Protein AF-A0A3M2FFP2-F1 (afdb_monomer_lite)

Foldseek 3Di:
DPPPCVCLLVVLLLLLVLLLQLLLLQQFPCCLVPVVSSVVSNVVSLVVSLLVVLVVVCVVVVHDSVCSSVVPDVVVSVVSSVSSVVSNCLNSVCSVVQHFLVSSLCSSLVVLCVPQQCSLVVSPPVPDSRNVSSVVSSVVSSVSNVVSSVVGHDHHDPPPPPPPPDPPPD

Sequence (170 aa):
MHIDFQYAQWGMIFAALIYVIGNATWTNHIARRHRWAGWLMWIVAAVLVLVAGAAVEARLAGGETLATLTQADGEKHWIILTLFALLSVPGAACVLFRQSVAWTRFAVSACALLLFIPLGTQINDPNDPRLSLSLGITLAVVGILWMLSMLLDSEPEHRRKTVPVEEADA

Secondary structure (DSSP, 8-state):
----GGGHHHHHHHHHHHHHHHHHHHSSHHHHH-HHHHHHHHHHHHHHHHHHHHHHHHHHHTS-HHHHHHHS-HHHHHHHHHHHHHHTHHHHHHHHTT--HHHHHHHHHHHHHHHHHHHHHHT--SS---HHHHHHHHHHHHHHHHHHHHHH--------------SS--

pLDDT: mean 85.97, std 12.58, range [43.41, 97.38]

Structure (mmCIF, N/CA/C/O backbone):
data_AF-A0A3M2FFP2-F1
#
_entry.id   AF-A0A3M2FFP2-F1
#
loop_
_atom_site.group_PDB
_atom_site.id
_atom_site.type_symbol
_atom_site.label_atom_id
_atom_site.label_alt_id
_atom_site.label_comp_id
_atom_site.label_asym_id
_atom_site.label_entity_id
_atom_site.label_seq_id
_atom_site.pdbx_PDB_ins_code
_atom_site.Cartn_x
_atom_site.Cartn_y
_atom_site.Cartn_z
_atom_site.occupancy
_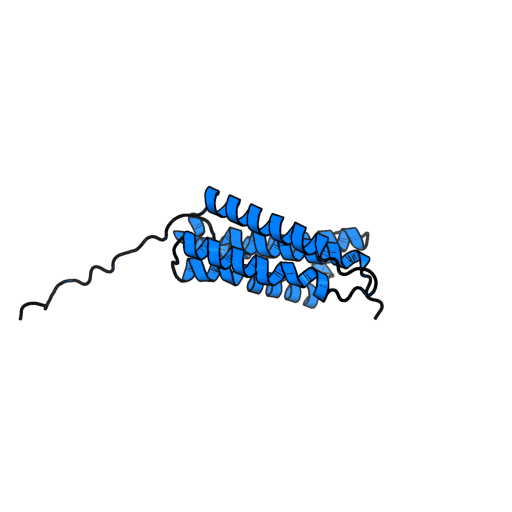atom_site.B_iso_or_equiv
_atom_site.auth_seq_id
_atom_site.auth_comp_id
_atom_site.auth_asym_id
_atom_site.auth_atom_id
_atom_site.pdbx_PDB_model_num
ATOM 1 N N . MET A 1 1 ? 27.169 0.489 -14.014 1.00 43.41 1 MET A N 1
ATOM 2 C CA . MET A 1 1 ? 25.787 -0.023 -13.940 1.00 43.41 1 MET A CA 1
ATOM 3 C C . MET A 1 1 ? 24.936 0.896 -14.802 1.00 43.41 1 MET A C 1
ATOM 5 O O . MET A 1 1 ? 24.809 2.061 -14.451 1.00 43.41 1 MET A O 1
ATOM 9 N N . HIS A 1 2 ? 24.482 0.446 -15.974 1.00 52.72 2 HIS A N 1
ATOM 10 C CA . HIS A 1 2 ? 23.549 1.232 -16.787 1.00 52.72 2 HIS A CA 1
ATOM 11 C C . HIS A 1 2 ? 22.174 1.089 -16.132 1.00 52.72 2 HIS A C 1
ATOM 13 O O . HIS A 1 2 ? 21.594 0.007 -16.164 1.00 52.72 2 HIS A O 1
ATOM 19 N N . ILE A 1 3 ? 21.710 2.133 -15.447 1.00 62.03 3 ILE A N 1
ATOM 20 C CA . ILE A 1 3 ? 20.350 2.159 -14.910 1.00 62.03 3 ILE A CA 1
ATOM 21 C C . ILE A 1 3 ? 19.436 2.448 -16.091 1.00 62.03 3 ILE A C 1
ATOM 23 O O . ILE A 1 3 ? 19.508 3.521 -16.690 1.00 62.03 3 ILE A O 1
ATOM 27 N N . ASP A 1 4 ? 18.615 1.469 -16.448 1.00 69.12 4 ASP A N 1
ATOM 28 C CA . ASP A 1 4 ? 17.598 1.662 -17.465 1.00 69.12 4 ASP A CA 1
ATOM 29 C C . ASP A 1 4 ? 16.383 2.344 -16.826 1.00 69.12 4 ASP A C 1
ATOM 31 O O . ASP A 1 4 ? 15.510 1.718 -16.215 1.00 69.12 4 ASP A O 1
ATOM 35 N N . PHE A 1 5 ? 16.361 3.674 -16.922 1.00 73.38 5 PHE A N 1
ATOM 36 C CA . PHE A 1 5 ? 15.294 4.499 -16.364 1.00 73.38 5 PHE A CA 1
ATOM 37 C C . PHE A 1 5 ? 13.931 4.201 -17.008 1.00 73.38 5 PHE A C 1
ATOM 39 O O . PHE A 1 5 ? 12.897 4.590 -16.458 1.00 73.38 5 PHE A O 1
ATOM 46 N N . GLN A 1 6 ? 13.870 3.474 -18.129 1.00 76.19 6 GLN A N 1
ATOM 47 C CA . GLN A 1 6 ? 12.608 3.059 -18.738 1.00 76.19 6 GLN A CA 1
ATOM 48 C C . GLN A 1 6 ? 11.744 2.233 -17.767 1.00 76.19 6 GLN A C 1
ATOM 50 O O . GLN A 1 6 ? 10.531 2.439 -17.695 1.00 76.19 6 GLN A O 1
ATOM 55 N N . TYR A 1 7 ? 12.351 1.381 -16.935 1.00 78.81 7 TYR A N 1
ATOM 56 C CA . TYR A 1 7 ? 11.613 0.537 -15.985 1.00 78.81 7 TYR A CA 1
ATOM 57 C C . TYR A 1 7 ? 11.252 1.233 -14.671 1.00 78.81 7 TYR A C 1
ATOM 59 O O . TYR A 1 7 ? 10.447 0.709 -13.900 1.00 78.81 7 TYR A O 1
ATOM 67 N N . ALA A 1 8 ? 11.777 2.436 -14.421 1.00 82.06 8 ALA A N 1
ATOM 68 C CA . ALA A 1 8 ? 11.524 3.149 -13.173 1.00 82.06 8 ALA A CA 1
ATOM 69 C C . ALA A 1 8 ? 10.020 3.402 -12.955 1.00 82.06 8 ALA A C 1
ATOM 71 O O . ALA A 1 8 ? 9.523 3.227 -11.848 1.00 82.06 8 ALA A O 1
ATOM 72 N N . GLN A 1 9 ? 9.273 3.712 -14.023 1.00 85.38 9 GLN A N 1
ATOM 73 C CA . GLN A 1 9 ? 7.808 3.864 -13.997 1.00 85.38 9 GLN A CA 1
ATOM 74 C C . GLN A 1 9 ? 7.085 2.627 -13.457 1.00 85.38 9 GLN A C 1
ATOM 76 O O . GLN A 1 9 ? 6.224 2.751 -12.585 1.00 85.38 9 GLN A O 1
ATOM 81 N N . TRP A 1 10 ? 7.471 1.439 -13.921 1.00 85.19 10 TRP A N 1
ATOM 82 C CA . TRP A 1 10 ? 6.900 0.178 -13.453 1.00 85.19 10 TRP A CA 1
ATOM 83 C C . TRP A 1 10 ? 7.203 -0.070 -11.978 1.00 85.19 10 TRP A C 1
ATOM 85 O O . TRP A 1 10 ? 6.308 -0.468 -11.237 1.00 85.19 10 TRP A O 1
ATOM 95 N N . GLY A 1 11 ? 8.421 0.249 -11.532 1.00 85.75 11 GLY A N 1
ATOM 96 C CA . GLY A 1 11 ? 8.793 0.182 -10.119 1.00 85.75 11 GLY A CA 1
ATOM 97 C C . GLY A 1 11 ? 7.936 1.093 -9.235 1.00 85.75 11 GLY A C 1
ATOM 98 O O . GLY A 1 11 ? 7.442 0.649 -8.199 1.00 85.75 11 GLY A O 1
ATOM 99 N N . MET A 1 12 ? 7.687 2.338 -9.665 1.00 90.00 12 MET A N 1
ATOM 100 C CA . MET A 1 12 ? 6.832 3.278 -8.922 1.00 90.00 12 MET A CA 1
ATOM 101 C C . MET A 1 12 ? 5.393 2.767 -8.795 1.00 90.00 12 MET A C 1
ATOM 103 O O . MET A 1 12 ? 4.817 2.794 -7.707 1.00 90.00 12 MET A O 1
ATOM 107 N N . ILE A 1 13 ? 4.818 2.280 -9.900 1.00 90.88 13 ILE A N 1
ATOM 108 C CA . ILE A 1 13 ? 3.451 1.743 -9.931 1.00 90.88 13 ILE A CA 1
ATOM 109 C C . ILE A 1 13 ? 3.351 0.486 -9.064 1.00 90.88 13 ILE A C 1
ATOM 111 O O . ILE A 1 13 ? 2.391 0.326 -8.310 1.00 90.88 13 ILE A O 1
ATOM 115 N N . PHE A 1 14 ? 4.350 -0.393 -9.128 1.00 90.25 14 PHE A N 1
ATOM 116 C CA . PHE A 1 14 ? 4.376 -1.604 -8.320 1.00 90.25 14 PHE A CA 1
ATOM 117 C C . PHE A 1 14 ? 4.466 -1.282 -6.823 1.00 90.25 14 PHE A C 1
ATOM 119 O O . PHE A 1 14 ? 3.681 -1.812 -6.041 1.00 90.25 14 PHE A O 1
ATOM 126 N N . ALA A 1 15 ? 5.331 -0.345 -6.420 1.00 92.00 15 ALA A N 1
ATOM 127 C CA . ALA A 1 15 ? 5.413 0.116 -5.034 1.00 92.00 15 ALA A CA 1
ATOM 128 C C . ALA A 1 15 ? 4.091 0.739 -4.546 1.00 92.00 15 ALA A C 1
ATOM 130 O O . ALA A 1 15 ? 3.654 0.475 -3.425 1.00 92.00 15 ALA A O 1
ATOM 131 N N . ALA A 1 16 ? 3.420 1.519 -5.397 1.00 95.06 16 ALA A N 1
ATOM 132 C CA . ALA A 1 16 ? 2.099 2.075 -5.113 1.00 95.06 16 ALA A CA 1
ATOM 133 C C . ALA A 1 16 ? 1.040 0.988 -4.895 1.00 95.06 16 ALA A C 1
ATOM 135 O O . ALA A 1 16 ? 0.271 1.050 -3.936 1.00 95.06 16 ALA A O 1
ATOM 136 N N . LEU A 1 17 ? 1.034 -0.043 -5.739 1.00 95.19 17 LEU A N 1
ATOM 137 C CA . LEU A 1 17 ? 0.122 -1.176 -5.624 1.00 95.19 17 LEU A CA 1
ATOM 138 C C . LEU A 1 17 ? 0.381 -1.989 -4.347 1.00 95.19 17 LEU A C 1
ATOM 140 O O . LEU A 1 17 ? -0.561 -2.297 -3.619 1.00 95.19 17 LEU A O 1
ATOM 144 N N . ILE A 1 18 ? 1.649 -2.259 -4.027 1.00 95.38 18 ILE A N 1
ATOM 145 C CA . ILE A 1 18 ? 2.072 -2.892 -2.769 1.00 95.38 18 ILE A CA 1
ATOM 146 C C . ILE A 1 18 ? 1.568 -2.087 -1.568 1.00 95.38 18 ILE A C 1
ATOM 148 O O . ILE A 1 18 ? 0.995 -2.663 -0.644 1.00 95.38 18 ILE A O 1
ATOM 152 N N . TYR A 1 19 ? 1.735 -0.762 -1.591 1.00 97.12 19 TYR A N 1
ATOM 153 C CA . TYR A 1 19 ? 1.275 0.117 -0.519 1.00 97.12 19 TYR A CA 1
ATOM 154 C C . TYR A 1 19 ? -0.247 0.058 -0.339 1.00 97.12 19 TYR A C 1
ATOM 156 O O . TYR A 1 19 ? -0.734 -0.105 0.781 1.00 97.12 19 TYR A O 1
ATOM 164 N N . VAL A 1 20 ? -1.006 0.150 -1.435 1.00 97.38 20 VAL A N 1
ATOM 165 C CA . VAL A 1 20 ? -2.474 0.086 -1.405 1.00 97.38 20 VAL A CA 1
ATOM 166 C C . VAL A 1 20 ? -2.952 -1.258 -0.868 1.00 97.38 20 VAL A C 1
ATOM 168 O O . VAL A 1 20 ? -3.738 -1.283 0.075 1.00 97.38 20 VAL A O 1
ATOM 171 N N . ILE A 1 21 ? -2.465 -2.369 -1.427 1.00 96.56 21 ILE A N 1
ATOM 172 C CA . ILE A 1 21 ? -2.870 -3.720 -1.017 1.00 96.56 21 ILE A CA 1
ATOM 173 C C . ILE A 1 21 ? -2.495 -3.962 0.444 1.00 96.56 21 ILE A C 1
ATOM 175 O O . ILE A 1 21 ? -3.334 -4.387 1.238 1.00 96.56 21 ILE A O 1
ATOM 179 N N . GLY A 1 22 ? -1.254 -3.643 0.813 1.00 96.06 22 GLY A N 1
ATOM 180 C CA . GLY A 1 22 ? -0.743 -3.811 2.165 1.00 96.06 22 GLY A CA 1
ATOM 181 C C . GLY A 1 22 ? -1.624 -3.117 3.196 1.00 96.06 22 GLY A C 1
ATOM 182 O O . GLY A 1 22 ? -2.106 -3.755 4.128 1.00 96.06 22 GLY A O 1
ATOM 183 N N . ASN A 1 23 ? -1.937 -1.838 2.991 1.00 97.19 23 ASN A N 1
ATOM 184 C CA . ASN A 1 23 ? -2.792 -1.102 3.919 1.00 97.19 23 ASN A CA 1
ATOM 185 C C . ASN A 1 23 ? -4.262 -1.555 3.850 1.00 97.19 23 ASN A C 1
ATOM 187 O O . ASN A 1 23 ? -4.869 -1.738 4.901 1.00 97.19 23 ASN A O 1
ATOM 191 N N . ALA A 1 24 ? -4.816 -1.846 2.668 1.00 95.31 24 ALA A N 1
ATOM 192 C CA . ALA A 1 24 ? -6.200 -2.313 2.510 1.00 95.31 24 ALA A CA 1
ATOM 193 C C . ALA A 1 24 ? -6.490 -3.646 3.227 1.00 95.31 24 ALA A C 1
ATOM 195 O O . ALA A 1 24 ? -7.583 -3.840 3.769 1.00 95.31 24 ALA A O 1
ATOM 196 N N . T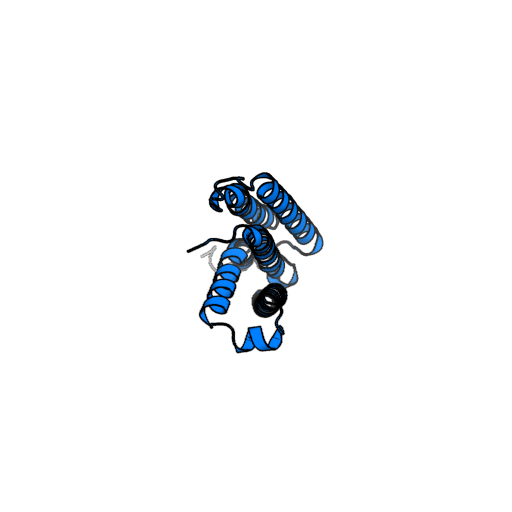HR A 1 25 ? -5.510 -4.559 3.279 1.00 95.81 25 THR A N 1
ATOM 197 C CA . THR A 1 25 ? -5.646 -5.833 4.019 1.00 95.81 25 THR A CA 1
ATOM 198 C C . THR A 1 25 ? -5.823 -5.631 5.523 1.00 95.81 25 THR A C 1
ATOM 200 O O . THR A 1 25 ? -6.452 -6.461 6.181 1.00 95.81 25 THR A O 1
ATOM 203 N N . TRP A 1 26 ? -5.334 -4.511 6.058 1.00 95.69 26 TRP A N 1
ATOM 204 C CA . TRP A 1 26 ? -5.495 -4.131 7.457 1.00 95.69 26 TRP A CA 1
ATOM 205 C C . TRP A 1 26 ? -6.702 -3.216 7.671 1.00 95.69 26 TRP A C 1
ATOM 207 O O . TRP A 1 26 ? -7.462 -3.423 8.614 1.00 95.69 26 TRP A O 1
ATOM 217 N N . THR A 1 27 ? -6.923 -2.227 6.805 1.00 93.88 27 THR A N 1
ATOM 218 C CA . THR A 1 27 ? -7.979 -1.212 6.962 1.00 93.88 27 THR A CA 1
ATOM 219 C C . THR A 1 27 ? -9.344 -1.705 6.478 1.00 93.88 27 THR A C 1
ATOM 221 O O . THR A 1 27 ? -9.947 -1.132 5.570 1.00 93.88 27 THR A O 1
ATOM 224 N N . ASN A 1 28 ? -9.818 -2.803 7.061 1.00 94.94 28 ASN A N 1
ATOM 225 C CA . ASN A 1 28 ? -11.151 -3.341 6.828 1.00 94.94 28 ASN A CA 1
ATOM 226 C C . ASN A 1 28 ? -11.783 -3.878 8.123 1.00 94.94 28 ASN A C 1
ATOM 228 O O . ASN A 1 28 ? -11.103 -4.218 9.097 1.00 94.94 28 ASN A O 1
ATOM 232 N N . HIS A 1 29 ? -13.108 -3.991 8.115 1.00 93.31 29 HIS A N 1
ATOM 233 C CA . HIS A 1 29 ? -13.920 -4.407 9.253 1.00 93.31 29 HIS A CA 1
ATOM 234 C C . HIS A 1 29 ? -13.543 -5.799 9.781 1.00 93.31 29 HIS A C 1
ATOM 236 O O . HIS A 1 29 ? -13.584 -6.030 10.991 1.00 93.31 29 HIS A O 1
ATOM 242 N N . ILE A 1 30 ? -13.124 -6.719 8.902 1.00 93.56 30 ILE A N 1
ATOM 243 C CA . ILE A 1 30 ? -12.722 -8.079 9.283 1.00 93.56 30 ILE A CA 1
ATOM 244 C C . ILE A 1 30 ? -11.447 -8.024 10.125 1.00 93.56 30 ILE A C 1
ATOM 246 O O . ILE A 1 30 ? -11.423 -8.560 11.232 1.00 93.56 30 ILE A O 1
ATOM 250 N N . ALA A 1 31 ? -10.409 -7.339 9.643 1.00 93.69 31 ALA A N 1
ATOM 251 C CA . ALA A 1 31 ? -9.134 -7.199 10.341 1.00 93.69 31 ALA A CA 1
ATOM 252 C C . ALA A 1 31 ? -9.274 -6.435 11.669 1.00 93.69 31 ALA A C 1
ATOM 254 O O . ALA A 1 31 ? -8.610 -6.770 12.655 1.00 93.69 31 ALA A O 1
ATOM 255 N N . ARG A 1 32 ? -10.180 -5.451 11.733 1.00 91.44 32 ARG A N 1
ATOM 256 C CA . ARG A 1 32 ? -10.468 -4.710 12.971 1.00 91.44 32 ARG A CA 1
ATOM 257 C C . ARG A 1 32 ? -11.185 -5.532 14.025 1.00 91.44 32 ARG A C 1
ATOM 259 O O . ARG A 1 32 ? -10.845 -5.429 15.205 1.00 91.44 32 ARG A O 1
ATOM 266 N N . ARG A 1 33 ? -12.150 -6.355 13.617 1.00 92.00 33 ARG A N 1
ATOM 267 C CA . ARG A 1 33 ? -12.875 -7.250 14.525 1.00 92.00 33 ARG A CA 1
ATOM 268 C C . ARG A 1 33 ? -12.020 -8.446 14.940 1.00 92.00 33 ARG A C 1
ATOM 270 O O . ARG A 1 33 ? -12.012 -8.853 16.102 1.00 92.00 33 ARG A O 1
ATOM 277 N N . HIS A 1 34 ? -11.259 -8.989 13.994 1.00 92.75 34 HIS A N 1
ATOM 278 C CA . HIS A 1 34 ? -10.460 -10.196 14.143 1.00 92.75 34 HIS A CA 1
ATOM 279 C C . HIS A 1 34 ? -9.040 -9.971 13.614 1.00 92.75 34 HIS A C 1
ATOM 281 O O . HIS A 1 34 ? -8.733 -10.224 12.453 1.00 92.75 34 HIS A O 1
ATOM 287 N N . ARG A 1 35 ? -8.127 -9.567 14.505 1.00 90.38 35 ARG A N 1
ATOM 288 C CA . ARG A 1 35 ? -6.719 -9.296 14.147 1.00 90.38 35 ARG A CA 1
ATOM 289 C C . ARG A 1 35 ? -6.018 -10.472 13.463 1.00 90.38 35 ARG A C 1
ATOM 291 O O . ARG A 1 35 ? -5.171 -10.258 12.604 1.00 90.38 35 ARG A O 1
ATOM 298 N N . TRP A 1 36 ? -6.363 -11.706 13.834 1.00 93.62 36 TRP A N 1
ATOM 299 C CA . TRP A 1 36 ? -5.807 -12.908 13.205 1.00 93.62 36 TRP A CA 1
ATOM 300 C C . TRP A 1 36 ? -6.214 -13.023 11.728 1.00 93.62 36 TRP A C 1
ATOM 302 O O . TRP A 1 36 ? -5.408 -13.446 10.907 1.00 93.62 36 TRP A O 1
ATOM 312 N N . ALA A 1 37 ? -7.430 -12.590 11.377 1.00 94.06 37 ALA A N 1
ATOM 313 C CA . ALA A 1 37 ? -7.887 -12.557 9.994 1.00 94.06 37 ALA A CA 1
ATOM 314 C C . ALA A 1 37 ? -7.136 -11.479 9.200 1.00 94.06 37 ALA A C 1
ATOM 316 O O . ALA A 1 37 ? -6.803 -11.707 8.043 1.00 94.06 37 ALA A O 1
ATOM 317 N N . GLY A 1 38 ? -6.791 -10.353 9.841 1.00 94.00 38 GLY A N 1
ATOM 318 C CA . GLY A 1 38 ? -5.874 -9.353 9.280 1.00 94.00 38 GLY A CA 1
ATOM 319 C C . GLY A 1 38 ? -4.528 -9.961 8.886 1.00 94.00 38 GLY A C 1
ATOM 320 O O . GLY A 1 38 ? -4.120 -9.845 7.735 1.00 94.00 38 GLY A O 1
ATOM 321 N N . TRP A 1 39 ? -3.891 -10.707 9.796 1.00 96.38 39 TRP A N 1
ATOM 322 C CA . TRP A 1 39 ? -2.650 -11.432 9.495 1.00 96.38 39 TRP A CA 1
ATOM 323 C C . TRP A 1 39 ? -2.805 -12.442 8.355 1.00 96.38 39 TRP A C 1
ATOM 325 O O . TRP A 1 39 ? -1.947 -12.502 7.479 1.00 96.38 39 TRP A O 1
ATOM 335 N N . LEU A 1 40 ? -3.898 -13.210 8.335 1.00 96.94 40 LEU A N 1
ATOM 336 C CA . LEU A 1 40 ? -4.155 -14.181 7.271 1.00 96.94 40 LEU A CA 1
ATOM 337 C C . LEU A 1 40 ? -4.296 -13.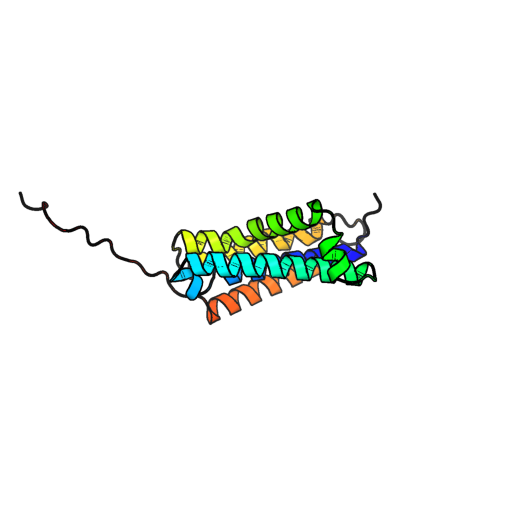499 5.901 1.00 96.94 40 LEU A C 1
ATOM 339 O O . LEU A 1 40 ? -3.628 -13.899 4.949 1.00 96.94 40 LEU A O 1
ATOM 343 N N . MET A 1 41 ? -5.122 -12.453 5.804 1.00 96.31 41 MET A N 1
ATOM 344 C CA . MET A 1 41 ? -5.296 -11.678 4.569 1.00 96.31 41 MET A CA 1
ATOM 345 C C . MET A 1 41 ? -3.986 -11.027 4.126 1.00 96.31 41 MET A C 1
ATOM 347 O O . MET A 1 41 ? -3.679 -11.022 2.937 1.00 96.31 41 MET A O 1
ATOM 351 N N . TRP A 1 42 ? -3.198 -10.525 5.077 1.00 97.00 42 TRP A N 1
ATOM 352 C CA . TRP A 1 42 ? -1.899 -9.920 4.812 1.00 97.00 42 TRP A CA 1
ATOM 353 C C . TRP A 1 42 ? -0.889 -10.937 4.251 1.00 97.00 42 TRP A C 1
ATOM 355 O O . TRP A 1 42 ? -0.219 -10.640 3.265 1.00 97.00 42 TRP A O 1
ATOM 365 N N . ILE A 1 43 ? -0.827 -12.161 4.794 1.00 96.69 43 ILE A N 1
ATOM 366 C CA . ILE A 1 43 ? 0.027 -13.241 4.261 1.00 96.69 43 ILE A CA 1
ATOM 367 C C . ILE A 1 43 ? -0.414 -13.643 2.851 1.00 96.69 43 ILE A C 1
ATOM 369 O O . ILE A 1 43 ? 0.420 -13.762 1.954 1.00 96.69 43 ILE A O 1
ATOM 373 N N . VAL A 1 44 ? -1.720 -13.829 2.632 1.00 96.62 44 VAL A N 1
ATOM 374 C CA . VAL A 1 44 ? -2.255 -14.159 1.301 1.00 96.62 44 VAL A CA 1
ATOM 375 C C . VAL A 1 44 ? -1.906 -13.057 0.299 1.00 96.62 44 VAL A C 1
ATOM 377 O O . VAL A 1 44 ? -1.433 -13.348 -0.797 1.00 96.62 44 VAL A O 1
ATOM 380 N N . ALA A 1 45 ? -2.063 -11.791 0.685 1.00 96.06 45 ALA A N 1
ATOM 381 C CA . ALA A 1 45 ? -1.679 -10.660 -0.144 1.00 96.06 45 ALA A CA 1
ATOM 382 C C . ALA A 1 45 ? -0.171 -10.620 -0.436 1.00 96.06 45 ALA A C 1
ATOM 384 O O . ALA A 1 45 ? 0.202 -10.347 -1.573 1.00 96.06 45 ALA A O 1
ATOM 385 N N . ALA A 1 46 ? 0.690 -10.950 0.533 1.00 94.94 46 ALA A N 1
ATOM 386 C CA . ALA A 1 46 ? 2.135 -11.036 0.318 1.00 94.94 46 ALA A CA 1
ATOM 387 C C . ALA A 1 46 ? 2.487 -12.064 -0.771 1.00 94.94 46 ALA A C 1
ATOM 389 O O . ALA A 1 46 ? 3.276 -11.777 -1.671 1.00 94.94 46 ALA A O 1
ATOM 390 N N . VAL A 1 47 ? 1.853 -13.241 -0.732 1.00 93.56 47 VAL A N 1
ATOM 391 C CA . VAL A 1 47 ? 2.031 -14.281 -1.759 1.00 93.56 47 VAL A CA 1
ATOM 392 C C . VAL A 1 47 ? 1.545 -13.789 -3.124 1.00 93.56 47 VAL A C 1
ATOM 394 O O . VAL A 1 47 ? 2.246 -13.954 -4.119 1.00 93.56 47 VAL A O 1
ATOM 397 N N . LEU A 1 48 ? 0.382 -13.135 -3.186 1.00 93.31 48 LEU A N 1
ATOM 398 C CA . LEU A 1 48 ? -0.139 -12.576 -4.437 1.00 93.31 48 LEU A CA 1
ATOM 399 C C . LEU A 1 48 ? 0.773 -11.486 -5.016 1.00 93.31 48 LEU A C 1
ATOM 401 O O . LEU A 1 48 ? 0.973 -11.441 -6.227 1.00 93.31 48 LEU A O 1
ATOM 405 N N . VAL A 1 49 ? 1.361 -10.641 -4.167 1.00 92.19 49 VAL A N 1
ATOM 406 C CA . VAL A 1 49 ? 2.334 -9.617 -4.572 1.00 92.19 49 VAL A CA 1
ATOM 407 C C . VAL A 1 49 ? 3.593 -10.254 -5.160 1.00 92.19 49 VAL A C 1
ATOM 409 O O . VAL A 1 49 ? 4.092 -9.764 -6.171 1.00 92.19 49 VAL A O 1
ATOM 412 N N . LEU A 1 50 ? 4.084 -11.360 -4.590 1.00 90.50 50 LEU A N 1
ATOM 413 C CA . LEU A 1 50 ? 5.215 -12.102 -5.157 1.00 90.50 50 LEU A CA 1
ATOM 414 C C . LEU A 1 50 ? 4.893 -12.671 -6.540 1.00 90.50 50 LEU A C 1
ATOM 416 O O . LEU A 1 50 ? 5.670 -12.488 -7.475 1.00 90.50 50 LEU A O 1
ATOM 420 N N . VAL A 1 51 ? 3.726 -13.302 -6.686 1.00 87.94 51 VAL A N 1
ATOM 421 C CA . VAL A 1 51 ? 3.262 -13.828 -7.979 1.00 87.94 51 VAL A CA 1
ATOM 422 C C . VAL A 1 51 ? 3.125 -12.703 -9.006 1.00 87.94 51 VAL A C 1
ATOM 424 O O . VAL A 1 51 ? 3.578 -12.852 -10.139 1.00 87.94 51 VAL A O 1
ATOM 427 N N . ALA A 1 52 ? 2.559 -11.559 -8.614 1.00 86.88 52 ALA A N 1
ATOM 428 C CA . ALA A 1 52 ? 2.430 -10.393 -9.483 1.00 86.88 52 ALA A CA 1
ATOM 429 C C . ALA A 1 52 ? 3.796 -9.811 -9.882 1.00 86.88 52 ALA A C 1
ATOM 431 O O . ALA A 1 52 ? 4.006 -9.506 -11.054 1.00 86.88 52 ALA A O 1
ATOM 432 N N . GLY A 1 53 ? 4.736 -9.699 -8.939 1.00 84.00 53 GLY A N 1
ATOM 433 C CA . GLY A 1 53 ? 6.097 -9.230 -9.205 1.00 84.00 53 GLY A CA 1
ATOM 434 C C . GLY A 1 53 ? 6.823 -10.122 -10.211 1.00 84.00 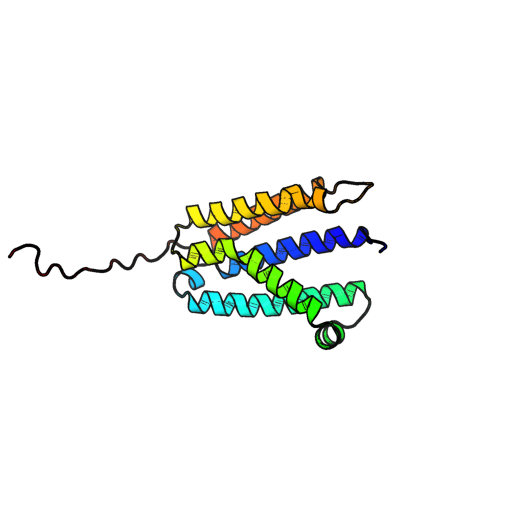53 GLY A C 1
ATOM 435 O O . GLY A 1 53 ? 7.347 -9.629 -11.209 1.00 84.00 53 GLY A O 1
ATOM 436 N N . ALA A 1 54 ? 6.762 -11.439 -10.013 1.00 83.81 54 ALA A N 1
ATOM 437 C CA . ALA A 1 54 ? 7.348 -12.394 -10.946 1.00 83.81 54 ALA A CA 1
ATOM 438 C C . ALA A 1 54 ? 6.651 -12.393 -12.315 1.00 83.81 54 ALA A C 1
ATOM 440 O O . ALA A 1 54 ? 7.306 -12.568 -13.339 1.00 83.81 54 ALA A O 1
ATOM 441 N N . ALA A 1 55 ? 5.334 -12.161 -12.367 1.00 81.50 55 ALA A N 1
ATOM 442 C CA . ALA A 1 55 ? 4.604 -12.030 -13.628 1.00 81.50 55 ALA A CA 1
ATOM 443 C C . ALA A 1 55 ? 5.048 -10.797 -14.426 1.00 81.50 55 ALA A C 1
ATOM 445 O O . ALA A 1 55 ? 5.231 -10.887 -15.642 1.00 81.50 55 ALA A O 1
ATOM 446 N N . VAL A 1 56 ? 5.255 -9.663 -13.750 1.00 78.69 56 VAL A N 1
ATOM 447 C CA . VAL A 1 56 ? 5.787 -8.442 -14.371 1.00 78.69 56 VAL A CA 1
ATOM 448 C C . VAL A 1 56 ? 7.200 -8.689 -14.889 1.00 78.69 56 VAL A C 1
ATOM 450 O O . VAL A 1 56 ? 7.472 -8.401 -16.051 1.00 78.69 56 VAL A O 1
ATOM 453 N N . GLU A 1 57 ? 8.078 -9.282 -14.080 1.00 79.19 57 GLU A N 1
ATOM 454 C CA . GLU A 1 57 ? 9.449 -9.596 -14.493 1.00 79.19 57 GLU A CA 1
ATOM 455 C C . GLU A 1 57 ? 9.481 -10.544 -15.699 1.00 79.19 57 GLU A C 1
ATOM 457 O O . GLU A 1 57 ? 10.141 -10.248 -16.694 1.00 79.19 57 GLU A O 1
ATOM 462 N N . ALA A 1 58 ? 8.698 -11.624 -15.668 1.00 80.88 58 ALA A N 1
ATOM 463 C CA . ALA A 1 58 ? 8.576 -12.558 -16.782 1.00 80.88 58 ALA A CA 1
ATOM 464 C C . ALA A 1 58 ? 8.101 -11.860 -18.063 1.00 80.88 58 ALA A C 1
ATOM 466 O O . ALA A 1 58 ? 8.650 -12.088 -19.140 1.00 80.88 58 ALA A O 1
ATOM 467 N N . ARG A 1 59 ? 7.122 -10.951 -17.956 1.00 77.38 59 ARG A N 1
ATOM 468 C CA . ARG A 1 59 ? 6.611 -10.207 -19.111 1.00 77.38 59 ARG A CA 1
ATOM 469 C C . ARG A 1 59 ? 7.652 -9.261 -19.705 1.00 77.38 59 ARG A C 1
ATOM 471 O O . ARG A 1 59 ? 7.697 -9.139 -20.929 1.00 77.38 59 ARG A O 1
ATOM 478 N N . LEU A 1 60 ? 8.456 -8.609 -18.864 1.00 73.31 60 LEU A N 1
ATOM 479 C CA . LEU A 1 60 ? 9.525 -7.701 -19.288 1.00 73.31 60 LEU A CA 1
ATOM 480 C C . LEU A 1 60 ? 10.722 -8.462 -19.882 1.00 73.31 60 LEU A C 1
ATOM 482 O O . LEU A 1 60 ? 11.311 -7.999 -20.853 1.00 73.31 60 LEU A O 1
ATOM 486 N N . ALA A 1 61 ? 11.040 -9.643 -19.347 1.00 75.50 61 ALA A N 1
ATOM 487 C CA . ALA A 1 61 ? 12.121 -10.506 -19.823 1.00 75.50 61 ALA A CA 1
ATOM 488 C C . ALA A 1 61 ? 11.723 -11.419 -21.003 1.00 75.50 61 ALA A C 1
ATOM 490 O O . ALA A 1 61 ? 12.584 -12.074 -21.587 1.00 75.50 61 ALA A O 1
ATOM 491 N N . GLY A 1 62 ? 10.433 -11.486 -21.353 1.00 73.19 62 GLY A N 1
ATOM 492 C CA . GLY A 1 62 ? 9.915 -12.371 -22.403 1.00 73.19 62 GLY A CA 1
ATOM 493 C C . GLY A 1 62 ? 9.862 -13.857 -22.018 1.00 73.19 62 GLY A C 1
ATOM 494 O O . GLY A 1 62 ? 9.893 -14.707 -22.903 1.00 73.19 62 GLY A O 1
ATOM 495 N N . GLY A 1 63 ? 9.804 -14.171 -20.721 1.00 72.44 63 GLY A N 1
ATOM 496 C CA . GLY A 1 63 ? 9.797 -15.534 -20.176 1.00 72.44 63 GLY A CA 1
ATOM 497 C C . GLY A 1 63 ? 8.451 -15.980 -19.591 1.00 72.44 63 GLY A C 1
ATOM 498 O O . GLY A 1 63 ? 7.464 -15.243 -19.597 1.00 72.44 63 GLY A O 1
ATOM 499 N N . GLU A 1 64 ? 8.416 -17.202 -19.055 1.00 76.25 64 GLU A N 1
ATOM 500 C CA . GLU A 1 64 ? 7.247 -17.764 -18.366 1.00 76.25 64 GLU A CA 1
ATOM 501 C C . GLU A 1 64 ? 7.245 -17.429 -16.865 1.00 76.25 64 GLU A C 1
ATOM 503 O O . GLU A 1 64 ? 8.220 -17.673 -16.156 1.00 76.25 64 GLU A O 1
ATOM 508 N N . THR A 1 65 ? 6.111 -16.948 -16.343 1.00 72.12 65 THR A N 1
ATOM 509 C CA . THR A 1 65 ? 5.943 -16.514 -14.940 1.00 72.12 65 THR A CA 1
ATOM 510 C C . THR A 1 65 ? 6.308 -17.578 -13.907 1.00 72.12 65 THR A C 1
ATOM 512 O O . THR A 1 65 ? 6.897 -17.270 -12.872 1.00 72.12 65 THR A O 1
ATOM 515 N N . LEU A 1 66 ? 5.952 -18.834 -14.172 1.00 68.38 66 LEU A N 1
ATOM 516 C CA . LEU A 1 66 ? 6.156 -19.936 -13.232 1.00 68.38 66 LEU A CA 1
ATOM 517 C C . LEU A 1 66 ? 7.641 -20.322 -13.151 1.00 68.38 66 LEU A C 1
ATOM 519 O O . LEU A 1 66 ? 8.164 -20.555 -12.061 1.00 68.38 66 LEU A O 1
ATOM 523 N N . ALA A 1 67 ? 8.343 -20.276 -14.287 1.00 68.62 67 ALA A N 1
ATOM 524 C CA . ALA A 1 67 ? 9.791 -20.425 -14.330 1.00 68.62 67 ALA A CA 1
ATOM 525 C C . ALA A 1 67 ? 10.474 -19.285 -13.561 1.00 68.62 67 ALA A C 1
ATOM 527 O O . ALA A 1 67 ? 11.297 -19.564 -12.695 1.00 68.62 67 ALA A O 1
ATOM 528 N N . THR A 1 68 ? 10.058 -18.029 -13.764 1.00 69.94 68 THR A N 1
ATOM 529 C CA . THR A 1 68 ? 10.591 -16.874 -13.023 1.00 69.94 68 THR A CA 1
ATOM 530 C C . THR A 1 68 ? 10.371 -16.995 -11.514 1.00 69.94 68 THR A C 1
ATOM 532 O O . THR A 1 68 ? 11.294 -16.724 -10.764 1.00 69.94 68 THR A O 1
ATOM 535 N N . LEU A 1 69 ? 9.223 -17.489 -11.039 1.00 65.31 69 LEU A N 1
ATOM 536 C CA . LEU A 1 69 ? 8.989 -17.717 -9.600 1.00 65.31 69 LEU A CA 1
ATOM 537 C C . LEU A 1 69 ? 9.919 -18.772 -8.985 1.00 65.31 69 LEU A C 1
ATOM 539 O O . LEU A 1 69 ? 10.321 -18.645 -7.833 1.00 65.31 69 LEU A O 1
ATOM 543 N N . THR A 1 70 ? 10.237 -19.830 -9.730 1.00 66.50 70 THR A N 1
ATOM 544 C CA . THR A 1 70 ? 11.080 -20.935 -9.230 1.00 66.50 70 THR A CA 1
ATOM 545 C C . THR A 1 70 ? 12.578 -20.706 -9.428 1.00 66.50 70 THR A C 1
ATOM 547 O O . THR A 1 70 ? 13.377 -21.274 -8.689 1.00 66.50 70 THR A O 1
ATOM 550 N N . GLN A 1 71 ? 12.954 -19.883 -10.408 1.00 65.12 71 GLN A N 1
ATOM 551 C CA . GLN A 1 71 ? 14.343 -19.593 -10.776 1.00 65.12 71 GLN A CA 1
ATOM 552 C C . GLN A 1 71 ? 14.817 -18.213 -10.312 1.00 65.12 71 GLN A C 1
ATOM 554 O O . GLN A 1 71 ? 16.010 -17.933 -10.398 1.00 65.12 71 GLN A O 1
ATOM 559 N N . ALA A 1 72 ? 13.918 -17.335 -9.852 1.00 62.25 72 ALA A N 1
ATOM 560 C CA . ALA A 1 72 ? 14.309 -16.029 -9.339 1.00 62.25 72 ALA A CA 1
ATOM 561 C C . ALA A 1 72 ? 15.188 -16.175 -8.096 1.00 62.25 72 ALA A C 1
ATOM 563 O O . ALA A 1 72 ? 14.880 -16.942 -7.179 1.00 62.25 72 ALA A O 1
ATOM 564 N N . ASP A 1 73 ? 16.253 -15.372 -8.058 1.00 71.88 73 ASP A N 1
ATOM 565 C CA . ASP A 1 73 ? 17.103 -15.222 -6.884 1.00 71.88 73 ASP A CA 1
ATOM 566 C C . ASP A 1 73 ? 16.241 -14.941 -5.651 1.00 71.88 73 ASP A C 1
ATOM 568 O O . ASP A 1 73 ? 15.446 -13.995 -5.629 1.00 71.88 73 ASP A O 1
ATOM 572 N N . GLY A 1 74 ? 16.423 -15.743 -4.598 1.00 76.38 74 GLY A N 1
ATOM 573 C CA . GLY A 1 74 ? 15.703 -15.577 -3.330 1.00 76.38 74 GLY A CA 1
ATOM 574 C C . GLY A 1 74 ? 15.841 -14.166 -2.742 1.00 76.38 74 GLY A C 1
ATOM 575 O O . GLY A 1 74 ? 14.946 -13.701 -2.037 1.00 76.38 74 GLY A O 1
ATOM 576 N N . GLU A 1 75 ? 16.911 -13.454 -3.106 1.00 80.25 75 GLU A N 1
ATOM 577 C CA . GLU A 1 75 ? 17.132 -12.043 -2.792 1.00 80.25 75 GLU A CA 1
ATOM 578 C C . GLU A 1 75 ? 16.001 -11.136 -3.307 1.00 80.25 75 GLU A C 1
ATOM 580 O O . GLU A 1 75 ? 15.480 -10.319 -2.548 1.00 80.25 75 GLU A O 1
ATOM 585 N N . LYS A 1 76 ? 15.544 -11.314 -4.554 1.00 81.19 76 LYS A N 1
ATOM 586 C CA . LYS A 1 76 ? 14.474 -10.488 -5.143 1.00 81.19 76 LYS A CA 1
ATOM 587 C C . LYS A 1 76 ? 13.157 -10.666 -4.396 1.00 81.19 76 LYS A C 1
ATOM 589 O O . LYS A 1 76 ? 12.502 -9.685 -4.042 1.00 81.19 76 LYS A O 1
ATOM 594 N N . HIS A 1 77 ? 12.785 -11.913 -4.103 1.00 84.62 77 HIS A N 1
ATOM 595 C CA . HIS A 1 77 ? 11.576 -12.206 -3.332 1.00 84.62 77 HIS A CA 1
ATOM 596 C C . HIS A 1 77 ? 11.649 -11.619 -1.922 1.00 84.62 77 HIS A C 1
ATOM 598 O O . HIS A 1 77 ? 10.668 -11.057 -1.436 1.00 84.62 77 HIS A O 1
ATOM 604 N N . TRP A 1 78 ? 12.816 -11.698 -1.278 1.00 89.00 78 TRP A N 1
ATOM 605 C CA . TRP A 1 78 ? 13.011 -11.123 0.047 1.00 89.00 78 TRP A CA 1
ATOM 606 C C . TRP A 1 78 ? 12.889 -9.594 0.045 1.00 89.00 78 TRP A C 1
ATOM 608 O O . TRP A 1 78 ? 12.229 -9.031 0.921 1.00 89.00 78 TRP A O 1
ATOM 618 N N . ILE A 1 79 ? 13.448 -8.913 -0.959 1.00 88.06 79 ILE A N 1
ATOM 619 C CA . ILE A 1 79 ? 13.304 -7.457 -1.124 1.00 88.06 79 ILE A CA 1
ATOM 620 C C . ILE A 1 79 ? 11.828 -7.076 -1.292 1.00 88.06 79 ILE A C 1
ATOM 622 O O . ILE A 1 79 ? 11.344 -6.169 -0.618 1.00 88.06 79 ILE A O 1
ATOM 626 N N . ILE A 1 80 ? 11.081 -7.793 -2.135 1.00 89.62 80 ILE A N 1
ATOM 627 C CA . ILE A 1 80 ? 9.651 -7.522 -2.344 1.00 89.62 80 ILE A CA 1
ATOM 628 C C . ILE A 1 80 ? 8.851 -7.751 -1.053 1.00 89.62 80 ILE A C 1
ATOM 630 O O . ILE A 1 80 ? 8.018 -6.919 -0.693 1.00 89.62 80 ILE A O 1
ATOM 634 N N . LEU A 1 81 ? 9.112 -8.842 -0.324 1.00 92.38 81 LEU A N 1
ATOM 635 C CA . LEU A 1 81 ? 8.426 -9.146 0.938 1.00 92.38 81 LEU A CA 1
ATOM 636 C C . LEU A 1 81 ? 8.717 -8.115 2.026 1.00 92.38 81 LEU A C 1
ATOM 638 O O . LEU A 1 81 ? 7.800 -7.667 2.715 1.00 92.38 81 LEU A O 1
ATOM 642 N N . THR A 1 82 ? 9.981 -7.727 2.186 1.00 93.00 82 THR A N 1
ATOM 643 C CA . THR A 1 82 ? 10.376 -6.715 3.173 1.00 93.00 82 THR A CA 1
ATOM 644 C C . THR A 1 82 ? 9.791 -5.350 2.832 1.00 93.00 82 THR A C 1
ATOM 646 O O . THR A 1 82 ? 9.277 -4.673 3.723 1.00 93.00 82 THR A O 1
ATOM 649 N N . LEU A 1 83 ? 9.762 -4.982 1.547 1.00 92.31 83 LEU A N 1
ATOM 650 C CA . LEU A 1 83 ? 9.092 -3.773 1.081 1.00 92.31 83 LEU A CA 1
ATOM 651 C C . LEU A 1 83 ? 7.587 -3.819 1.376 1.00 92.31 83 LEU A C 1
ATOM 653 O O . LEU A 1 83 ? 7.045 -2.868 1.934 1.00 92.31 83 LEU A O 1
ATOM 657 N N . PHE A 1 84 ? 6.915 -4.931 1.066 1.00 95.69 84 PHE A N 1
ATOM 658 C CA . PHE A 1 84 ? 5.494 -5.116 1.370 1.00 95.69 84 PHE A CA 1
ATOM 659 C C . PHE A 1 84 ? 5.210 -5.001 2.869 1.00 95.69 84 PHE A C 1
ATOM 661 O O . PHE A 1 84 ? 4.276 -4.300 3.266 1.00 95.69 84 PHE A O 1
ATOM 668 N N . ALA A 1 85 ? 6.040 -5.617 3.713 1.00 95.69 85 ALA A N 1
ATOM 669 C CA . ALA A 1 85 ? 5.926 -5.502 5.160 1.00 95.69 85 ALA A CA 1
ATOM 670 C C . ALA A 1 85 ? 6.068 -4.058 5.639 1.00 95.69 85 ALA A C 1
ATOM 672 O O . ALA A 1 85 ? 5.198 -3.580 6.364 1.00 95.69 85 ALA A O 1
ATOM 673 N N . LEU A 1 86 ? 7.101 -3.346 5.185 1.00 95.81 86 LEU A N 1
ATOM 674 C CA . LEU A 1 86 ? 7.360 -1.968 5.595 1.00 95.81 86 LEU A CA 1
ATOM 675 C C . LEU A 1 86 ? 6.245 -1.011 5.145 1.00 95.81 86 LEU A C 1
ATOM 677 O O . LEU A 1 86 ? 5.770 -0.189 5.927 1.00 95.81 86 LEU A O 1
ATOM 681 N N . LEU A 1 87 ? 5.781 -1.152 3.903 1.00 96.12 87 LEU A N 1
ATOM 682 C CA . LEU A 1 87 ? 4.729 -0.310 3.331 1.00 96.12 87 LEU A CA 1
ATOM 683 C C . LEU A 1 87 ? 3.346 -0.568 3.953 1.00 96.12 87 LEU A C 1
ATOM 685 O O . LEU A 1 87 ? 2.504 0.329 3.950 1.00 96.12 87 LEU A O 1
ATOM 689 N N . SER A 1 88 ? 3.121 -1.747 4.539 1.00 96.56 88 SER A N 1
ATOM 690 C CA . SER A 1 88 ? 1.872 -2.099 5.236 1.00 96.56 88 SER A CA 1
ATOM 691 C C . SER A 1 88 ? 1.784 -1.561 6.672 1.00 96.56 88 SER A C 1
ATOM 693 O O . SER A 1 88 ? 0.710 -1.613 7.277 1.00 96.56 88 SER A O 1
ATOM 695 N N . VAL A 1 89 ? 2.894 -1.072 7.245 1.00 96.31 89 VAL A N 1
ATOM 696 C CA . VAL A 1 89 ? 2.983 -0.683 8.665 1.00 96.31 89 VAL A CA 1
ATOM 697 C C . VAL A 1 89 ? 1.935 0.350 9.090 1.00 96.31 89 VAL A C 1
ATOM 699 O O . VAL A 1 89 ? 1.348 0.136 10.150 1.00 96.31 89 VAL A O 1
ATOM 702 N N . PRO A 1 90 ? 1.650 1.435 8.342 1.00 96.44 90 PRO A N 1
ATOM 703 C CA . PRO A 1 90 ? 0.713 2.461 8.802 1.00 96.44 90 PRO A CA 1
ATOM 704 C C . PRO A 1 90 ? -0.680 1.890 9.107 1.00 96.44 90 PRO A C 1
ATOM 706 O O . PRO A 1 90 ? -1.204 2.078 10.205 1.00 96.44 90 PRO A O 1
ATOM 709 N N . GLY A 1 91 ? -1.249 1.114 8.180 1.00 94.19 91 GLY A N 1
ATOM 710 C CA . GLY A 1 91 ? -2.541 0.453 8.356 1.00 94.19 91 GLY A CA 1
ATOM 711 C C . GLY A 1 91 ? -2.505 -0.615 9.449 1.00 94.19 91 GLY A C 1
ATOM 712 O O . GLY A 1 91 ? -3.368 -0.626 10.332 1.00 94.19 91 GLY A O 1
ATOM 713 N N . ALA A 1 92 ? -1.477 -1.470 9.441 1.00 95.38 92 ALA A N 1
ATOM 714 C CA . ALA A 1 92 ? -1.301 -2.519 10.443 1.00 95.38 92 ALA A CA 1
ATOM 715 C C . ALA A 1 92 ? -1.217 -1.948 11.864 1.00 95.38 92 ALA A C 1
ATOM 717 O O . ALA A 1 92 ? -1.950 -2.377 12.756 1.00 95.38 92 ALA A O 1
ATOM 718 N N . ALA A 1 93 ? -0.365 -0.944 12.076 1.00 95.62 93 ALA A N 1
ATOM 719 C CA . ALA A 1 93 ? -0.172 -0.299 13.367 1.00 95.62 93 ALA A CA 1
ATOM 720 C C . ALA A 1 93 ? -1.481 0.316 13.873 1.00 95.62 93 ALA A C 1
ATOM 722 O O . ALA A 1 93 ? -1.880 0.053 15.008 1.00 95.62 93 ALA A O 1
ATOM 723 N N . CYS A 1 94 ? -2.201 1.065 13.034 1.00 94.88 94 CYS A N 1
ATOM 724 C CA . CYS A 1 94 ? -3.473 1.660 13.434 1.00 94.88 94 CYS A CA 1
ATOM 725 C C . CYS A 1 94 ? -4.495 0.609 13.894 1.00 94.88 94 CYS A C 1
ATOM 727 O O . CYS A 1 94 ? -5.157 0.799 14.915 1.00 94.88 94 CYS A O 1
ATOM 729 N N . VAL A 1 95 ? -4.586 -0.530 13.209 1.00 92.69 95 VAL A N 1
ATOM 730 C CA . VAL A 1 95 ? -5.523 -1.610 13.561 1.00 92.69 95 VAL A CA 1
ATOM 731 C C . VAL A 1 95 ? -5.081 -2.357 14.820 1.00 92.69 95 VAL A C 1
ATOM 733 O O . VAL A 1 95 ? -5.885 -2.603 15.728 1.00 92.69 95 VAL A O 1
ATOM 736 N N . LEU A 1 96 ? -3.793 -2.684 14.931 1.00 93.31 96 LEU A N 1
ATOM 737 C CA . LEU A 1 96 ? -3.237 -3.377 16.093 1.00 93.31 96 LEU A CA 1
ATOM 738 C C . LEU A 1 96 ? -3.367 -2.526 17.364 1.00 93.31 96 LEU A C 1
ATOM 740 O O . LEU A 1 96 ? -3.794 -3.046 18.400 1.00 93.31 96 LEU A O 1
ATOM 744 N N . PHE A 1 97 ? -3.124 -1.218 17.266 1.00 94.06 97 PHE A N 1
ATOM 745 C CA . PHE A 1 97 ? -3.283 -0.263 18.365 1.00 94.06 97 PHE A CA 1
ATOM 746 C C . PHE A 1 97 ? -4.714 0.264 18.543 1.00 94.06 97 PHE A C 1
ATOM 748 O O . PHE A 1 97 ? -4.931 1.099 19.416 1.00 94.06 97 PHE A O 1
ATOM 755 N N . ARG A 1 98 ? -5.697 -0.242 17.782 1.00 91.94 98 ARG A N 1
ATOM 756 C CA . ARG A 1 98 ? -7.121 0.144 17.876 1.00 91.94 98 ARG A CA 1
ATOM 757 C C . ARG A 1 98 ? -7.357 1.650 17.724 1.00 91.94 98 ARG A C 1
ATOM 759 O O . ARG A 1 98 ? -8.181 2.229 18.422 1.00 91.94 98 ARG A O 1
ATOM 766 N N . GLN A 1 99 ? -6.630 2.274 16.809 1.00 94.62 99 GLN A N 1
ATOM 767 C CA . GLN A 1 99 ? -6.817 3.676 16.465 1.00 94.62 99 GLN A CA 1
ATOM 768 C C . GLN A 1 99 ? -8.153 3.881 15.741 1.00 94.62 99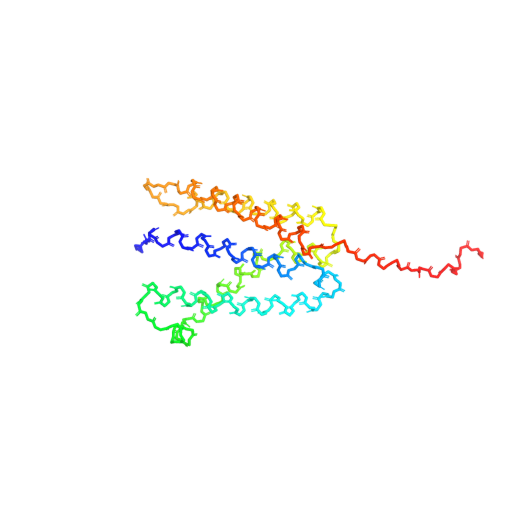 GLN A C 1
ATOM 770 O O . GLN A 1 99 ? -8.641 2.976 15.051 1.00 94.62 99 GLN A O 1
ATOM 775 N N . SER A 1 100 ? -8.734 5.073 15.883 1.00 94.56 100 SER A N 1
ATOM 776 C CA . SER A 1 100 ? -9.984 5.433 15.207 1.00 94.56 100 SER A CA 1
ATOM 777 C C . SER A 1 100 ? -9.832 5.406 13.686 1.00 94.56 100 SER A C 1
ATOM 779 O O . SER A 1 100 ? -8.720 5.486 13.141 1.00 94.56 100 SER A O 1
ATOM 781 N N . VAL A 1 101 ? -10.958 5.315 12.976 1.00 93.69 101 VAL A N 1
ATOM 782 C CA . VAL A 1 101 ? -10.961 5.344 11.503 1.00 93.69 101 VAL A CA 1
ATOM 783 C C . VAL A 1 101 ? -10.344 6.641 10.985 1.00 93.69 101 VAL A C 1
ATOM 785 O O . VAL A 1 101 ? -9.507 6.606 10.083 1.00 93.69 101 VAL A O 1
ATOM 788 N N . ALA A 1 102 ? -10.679 7.782 11.595 1.00 94.25 102 ALA A N 1
ATOM 789 C CA . ALA A 1 102 ? -10.107 9.077 11.225 1.00 94.25 102 ALA A CA 1
ATOM 790 C C . ALA A 1 102 ? -8.573 9.076 11.318 1.00 94.25 102 ALA A C 1
ATOM 792 O O . ALA A 1 102 ? -7.891 9.535 10.401 1.00 94.25 102 ALA A O 1
ATOM 793 N N . TRP A 1 103 ? -8.027 8.492 12.387 1.00 94.81 103 TRP A N 1
ATOM 794 C CA . TRP A 1 103 ? -6.582 8.422 12.586 1.00 94.81 103 TRP A CA 1
ATOM 795 C C . TRP A 1 103 ? -5.896 7.444 11.643 1.00 94.81 103 TRP A C 1
ATOM 797 O O . TRP A 1 103 ? -4.804 7.713 11.153 1.00 94.81 103 TRP A O 1
ATOM 807 N N . THR A 1 104 ? -6.581 6.356 11.310 1.00 94.62 104 THR A N 1
ATOM 808 C CA . THR A 1 104 ? -6.106 5.391 10.317 1.00 94.62 104 THR A CA 1
ATOM 809 C C . THR A 1 104 ? -6.032 6.027 8.929 1.00 94.62 104 THR A C 1
ATOM 811 O O . THR A 1 104 ? -5.003 5.940 8.264 1.00 94.62 104 THR A O 1
ATOM 814 N N . ARG A 1 105 ? -7.083 6.747 8.512 1.00 95.31 105 ARG A N 1
ATOM 815 C CA . ARG A 1 105 ? -7.110 7.484 7.237 1.00 95.31 105 ARG A CA 1
ATOM 816 C C . ARG A 1 105 ? -5.994 8.511 7.157 1.00 95.31 105 ARG A C 1
ATOM 818 O O . ARG A 1 105 ? -5.316 8.589 6.133 1.00 95.31 105 ARG A O 1
ATOM 825 N N . PHE A 1 106 ? -5.800 9.271 8.232 1.00 96.00 106 PHE A N 1
ATOM 826 C CA . PHE A 1 106 ? -4.726 10.250 8.312 1.00 96.00 106 PHE A CA 1
ATOM 827 C C . PHE A 1 106 ? -3.353 9.584 8.198 1.00 96.00 106 PHE A C 1
ATOM 829 O O . PHE A 1 106 ? -2.575 9.980 7.340 1.00 96.00 106 PHE A O 1
ATOM 836 N N . ALA A 1 107 ? -3.076 8.545 8.991 1.00 96.31 107 ALA A N 1
ATOM 837 C CA . ALA A 1 107 ? -1.780 7.870 9.000 1.00 96.31 107 ALA A CA 1
ATOM 838 C C . ALA A 1 107 ? -1.413 7.290 7.628 1.00 96.31 107 ALA A C 1
ATOM 840 O O . ALA A 1 107 ? -0.319 7.538 7.124 1.00 96.31 107 ALA A O 1
ATOM 841 N N . VAL A 1 108 ? -2.339 6.567 6.991 1.00 96.56 108 VAL A N 1
ATOM 842 C CA . VAL A 1 108 ? -2.080 5.968 5.677 1.00 96.56 108 VAL A CA 1
ATOM 843 C C . VAL A 1 108 ? -1.957 7.059 4.598 1.00 96.56 108 VAL A C 1
ATOM 845 O O . VAL A 1 108 ? -1.037 7.033 3.787 1.00 96.56 108 VAL A O 1
ATOM 848 N N . SER A 1 109 ? -2.812 8.085 4.603 1.00 96.50 109 SER A N 1
ATOM 849 C CA . SER A 1 109 ? -2.720 9.157 3.594 1.00 96.50 109 SER A CA 1
ATOM 850 C C . SER A 1 109 ? -1.452 10.001 3.762 1.00 96.50 109 SER A C 1
ATOM 852 O O . SER A 1 109 ? -0.781 10.311 2.782 1.00 96.50 109 SER A O 1
ATOM 854 N N . ALA A 1 110 ? -1.084 10.343 4.999 1.00 96.38 110 ALA A N 1
ATOM 855 C CA . ALA A 1 110 ? 0.122 11.108 5.300 1.00 96.38 110 ALA A CA 1
ATOM 856 C C . ALA A 1 110 ? 1.387 10.339 4.898 1.00 96.38 110 ALA A C 1
ATOM 858 O O . ALA A 1 110 ? 2.267 10.903 4.250 1.00 96.38 110 ALA A O 1
ATOM 859 N N . CYS A 1 111 ? 1.464 9.041 5.209 1.00 96.38 111 CYS A N 1
ATOM 860 C CA . CYS A 1 111 ? 2.573 8.201 4.763 1.00 96.38 111 CYS A CA 1
ATOM 861 C C . CYS A 1 111 ? 2.638 8.095 3.233 1.00 96.38 111 CYS A C 1
ATOM 863 O O . CYS A 1 111 ? 3.731 8.187 2.681 1.00 96.38 111 CYS A O 1
ATOM 865 N N . ALA A 1 112 ? 1.503 7.966 2.537 1.00 95.81 112 ALA A N 1
ATOM 866 C CA . ALA A 1 112 ? 1.484 7.962 1.075 1.00 95.81 112 ALA A CA 1
ATOM 867 C C . ALA A 1 112 ? 2.055 9.265 0.489 1.00 95.81 112 ALA A C 1
ATOM 869 O O . ALA A 1 112 ? 2.900 9.216 -0.402 1.00 95.81 112 ALA A O 1
ATOM 870 N N . LEU A 1 113 ? 1.649 10.424 1.017 1.00 94.81 113 LEU A N 1
ATOM 871 C CA . LEU A 1 113 ? 2.169 11.727 0.587 1.00 94.81 113 LEU A CA 1
ATOM 872 C C . LEU A 1 113 ? 3.684 11.832 0.817 1.00 94.81 113 LEU A C 1
ATOM 874 O O . LEU A 1 113 ? 4.417 12.247 -0.077 1.00 94.81 113 LEU A O 1
ATOM 878 N N . LEU A 1 114 ? 4.163 11.416 1.993 1.00 95.06 114 LEU A N 1
ATOM 879 C CA . LEU A 1 114 ? 5.586 11.468 2.339 1.00 95.06 114 LEU A CA 1
ATOM 880 C C . LEU A 1 114 ? 6.449 10.539 1.480 1.00 95.06 114 LEU A C 1
ATOM 882 O O . LEU A 1 114 ? 7.594 10.877 1.192 1.00 95.06 114 LEU A O 1
ATOM 886 N N . LEU A 1 115 ? 5.921 9.381 1.080 1.00 93.19 115 LEU A N 1
ATOM 887 C CA . LEU A 1 115 ? 6.663 8.401 0.291 1.00 93.19 115 LEU A CA 1
ATOM 888 C C . LEU A 1 115 ? 6.629 8.720 -1.204 1.00 93.19 115 LEU A C 1
ATOM 890 O O . LEU A 1 115 ? 7.675 8.747 -1.847 1.00 93.19 115 LEU A O 1
ATOM 894 N N . PHE A 1 116 ? 5.443 8.957 -1.769 1.00 93.56 116 PHE A N 1
ATOM 895 C CA . PHE A 1 116 ? 5.268 8.984 -3.221 1.00 93.56 116 PHE A CA 1
ATOM 896 C C . PHE A 1 116 ? 5.541 10.348 -3.855 1.00 93.56 116 PHE A C 1
ATOM 898 O O . PHE A 1 116 ? 5.985 10.378 -4.998 1.00 93.56 116 PHE A O 1
ATOM 905 N N . ILE A 1 117 ? 5.376 11.468 -3.141 1.00 92.56 117 ILE A N 1
ATOM 906 C CA . ILE A 1 117 ? 5.719 12.791 -3.691 1.00 92.56 117 ILE A CA 1
ATOM 907 C C . ILE A 1 117 ? 7.213 12.873 -4.053 1.00 92.56 117 ILE A C 1
ATOM 909 O O . ILE A 1 117 ? 7.513 13.116 -5.228 1.00 92.56 117 ILE A O 1
ATOM 913 N N . PRO A 1 118 ? 8.160 12.635 -3.119 1.00 91.19 118 PRO A N 1
ATOM 914 C CA . PRO A 1 118 ? 9.587 12.751 -3.421 1.00 91.19 118 PRO A CA 1
ATOM 915 C C . PRO A 1 118 ? 10.121 11.593 -4.273 1.00 91.19 118 PRO A C 1
ATOM 917 O O . PRO A 1 118 ? 11.218 11.689 -4.812 1.00 91.19 118 PRO A O 1
ATOM 920 N N . LEU A 1 119 ? 9.365 10.505 -4.440 1.00 87.69 119 LEU A N 1
ATOM 921 C CA . LEU A 1 119 ? 9.802 9.332 -5.199 1.00 87.69 119 LEU A CA 1
ATOM 922 C C . LEU A 1 119 ? 10.235 9.684 -6.634 1.00 87.69 119 LEU A C 1
ATOM 924 O O . LEU A 1 119 ? 11.233 9.170 -7.129 1.00 87.69 119 LEU A O 1
ATOM 928 N N . GLY A 1 120 ? 9.519 10.604 -7.289 1.00 82.88 120 GLY A N 1
ATOM 929 C CA . GLY A 1 120 ? 9.827 11.031 -8.657 1.00 82.88 120 GLY A CA 1
ATOM 930 C C . GLY A 1 120 ? 11.175 11.743 -8.794 1.00 82.88 120 GLY A C 1
ATOM 931 O O . GLY A 1 120 ? 11.818 11.626 -9.834 1.00 82.88 120 GLY A O 1
ATOM 932 N N . THR A 1 121 ? 11.626 12.443 -7.749 1.00 84.50 121 THR A N 1
ATOM 933 C CA . THR A 1 121 ? 12.927 13.133 -7.739 1.00 84.50 121 THR A CA 1
ATOM 934 C C . THR A 1 121 ? 14.057 12.226 -7.259 1.00 84.50 121 THR A C 1
ATOM 936 O O . THR A 1 121 ? 15.196 12.395 -7.682 1.00 84.50 121 THR A O 1
ATOM 939 N N . GLN A 1 122 ? 13.752 11.217 -6.440 1.00 84.88 122 GLN A N 1
ATOM 940 C CA . GLN A 1 122 ? 14.725 10.233 -5.950 1.00 84.88 122 GLN A CA 1
ATOM 941 C C . GLN A 1 122 ? 15.225 9.265 -7.028 1.00 84.88 122 GLN A C 1
ATOM 943 O O . GLN A 1 122 ? 16.279 8.656 -6.861 1.00 84.88 122 GLN A O 1
ATOM 948 N N . ILE A 1 123 ? 14.500 9.136 -8.143 1.00 78.06 123 ILE A N 1
ATOM 949 C CA . ILE A 1 123 ? 14.884 8.253 -9.252 1.00 78.06 123 ILE A CA 1
ATOM 950 C C . ILE A 1 123 ? 16.155 8.744 -9.968 1.00 78.06 123 ILE A C 1
ATOM 952 O O . ILE A 1 123 ? 16.747 7.960 -10.696 1.00 78.06 123 ILE A O 1
ATOM 956 N N . ASN A 1 124 ? 16.646 9.965 -9.692 1.00 74.12 124 ASN A N 1
ATOM 957 C CA . ASN A 1 124 ? 17.914 10.507 -10.212 1.00 74.12 124 ASN A CA 1
ATOM 958 C C . ASN A 1 124 ? 18.061 10.373 -11.741 1.00 74.12 124 ASN A C 1
ATOM 960 O O . ASN A 1 124 ? 19.168 10.198 -12.251 1.00 74.12 124 ASN A O 1
ATOM 964 N N . ASP A 1 125 ? 16.945 10.441 -12.472 1.00 78.00 125 ASP A N 1
ATOM 965 C CA . ASP A 1 125 ? 16.958 10.505 -13.931 1.00 78.00 125 ASP A CA 1
ATOM 966 C C . ASP A 1 125 ? 17.525 11.882 -14.335 1.00 78.00 125 ASP A C 1
ATOM 968 O O . ASP A 1 125 ? 16.939 12.908 -13.974 1.00 78.00 125 ASP A O 1
ATOM 972 N N . PRO A 1 126 ? 18.681 11.939 -15.025 1.00 73.81 126 PRO A N 1
ATOM 973 C CA . PRO A 1 126 ? 19.357 13.198 -15.331 1.00 73.81 126 PRO A CA 1
ATOM 974 C C . PRO A 1 126 ? 18.594 14.067 -16.338 1.00 73.81 126 PRO A C 1
ATOM 976 O O . PRO A 1 126 ? 18.915 15.247 -16.470 1.00 73.81 126 PRO A O 1
ATOM 979 N N . ASN A 1 127 ? 17.608 13.504 -17.047 1.00 78.50 127 ASN A N 1
ATOM 980 C CA . ASN A 1 127 ? 16.888 14.199 -18.112 1.00 78.50 127 ASN A CA 1
ATOM 981 C C . ASN A 1 127 ? 15.467 14.621 -17.715 1.00 78.50 127 ASN A C 1
ATOM 983 O O . ASN A 1 127 ? 14.963 15.599 -18.262 1.00 78.50 127 ASN A O 1
ATOM 987 N N . ASP A 1 128 ? 14.817 13.906 -16.791 1.00 77.94 128 ASP A N 1
ATOM 988 C CA . ASP A 1 128 ? 13.439 14.204 -16.386 1.00 77.94 128 ASP A CA 1
ATOM 989 C C . ASP A 1 128 ? 13.162 13.776 -14.931 1.00 77.94 128 ASP A C 1
ATOM 991 O O . ASP A 1 128 ? 13.016 12.579 -14.652 1.00 77.94 128 ASP A O 1
ATOM 995 N N . PRO A 1 129 ? 13.051 14.720 -13.976 1.00 71.75 129 PRO A N 1
ATOM 996 C CA . PRO A 1 129 ? 12.521 14.407 -12.661 1.00 71.75 129 PRO A CA 1
ATOM 997 C C . PRO A 1 129 ? 11.036 14.074 -12.829 1.00 71.75 129 PRO A C 1
ATOM 999 O O . PRO A 1 129 ? 10.208 14.962 -13.019 1.00 71.75 129 PRO A O 1
ATOM 1002 N N . ARG A 1 130 ? 10.694 12.785 -12.719 1.00 85.38 130 ARG A N 1
ATOM 1003 C CA . ARG A 1 130 ? 9.365 12.182 -12.975 1.00 85.38 130 ARG A CA 1
ATOM 1004 C C . ARG A 1 130 ? 8.296 12.566 -11.942 1.00 85.38 130 ARG A C 1
ATOM 1006 O O . ARG A 1 130 ? 7.475 11.749 -11.524 1.00 85.38 130 ARG A O 1
ATOM 1013 N N . LEU A 1 131 ? 8.321 13.815 -11.499 1.00 88.06 131 LEU A N 1
ATOM 1014 C CA . LEU A 1 131 ? 7.519 14.400 -10.441 1.00 88.06 131 LEU A CA 1
ATOM 1015 C C . LEU A 1 131 ? 6.039 14.472 -10.828 1.00 88.06 131 LEU A C 1
ATOM 1017 O O . LEU A 1 131 ? 5.174 14.251 -9.991 1.00 88.06 131 LEU A O 1
ATOM 1021 N N . SER A 1 132 ? 5.724 14.712 -12.102 1.00 89.25 132 SER A N 1
ATOM 1022 C CA . SER A 1 132 ? 4.338 14.679 -12.590 1.00 89.25 132 SER A CA 1
ATOM 1023 C C . SER A 1 132 ? 3.706 13.297 -12.398 1.00 89.25 132 SER A C 1
ATOM 1025 O O . SER A 1 132 ? 2.589 13.183 -11.888 1.00 89.25 132 SER A O 1
ATOM 1027 N N . LEU A 1 133 ? 4.446 12.238 -12.734 1.00 89.69 133 LEU A N 1
ATOM 1028 C CA . LEU A 1 133 ? 4.007 10.867 -12.512 1.00 89.69 133 LEU A CA 1
ATOM 1029 C C . LEU A 1 133 ? 3.913 10.555 -11.018 1.00 89.69 133 LEU A C 1
ATOM 1031 O O . LEU A 1 133 ? 2.928 9.958 -10.591 1.00 89.69 133 LEU A O 1
ATOM 1035 N N . SER A 1 134 ? 4.903 10.959 -10.220 1.00 92.44 134 SER A N 1
ATOM 1036 C CA . SER A 1 134 ? 4.904 10.682 -8.782 1.00 92.44 134 SER A CA 1
ATOM 1037 C C . SER A 1 134 ? 3.721 11.354 -8.075 1.00 92.44 134 SER A C 1
ATOM 1039 O O . SER A 1 134 ? 3.039 10.711 -7.276 1.00 92.44 134 SER A O 1
ATOM 1041 N N . LEU A 1 135 ? 3.378 12.592 -8.449 1.00 93.56 135 LEU A N 1
ATOM 1042 C CA . LEU A 1 135 ? 2.166 13.278 -7.997 1.00 93.56 135 LEU A CA 1
ATOM 1043 C C . LEU A 1 135 ? 0.891 12.556 -8.449 1.00 93.56 135 LEU A C 1
ATOM 1045 O O . LEU A 1 135 ? -0.007 12.347 -7.634 1.00 93.56 135 LEU A O 1
ATOM 1049 N N . GLY A 1 136 ? 0.817 12.132 -9.714 1.00 94.38 136 GLY A N 1
ATOM 1050 C CA . GLY A 1 136 ? -0.321 11.371 -10.236 1.00 94.38 136 GLY A CA 1
ATOM 1051 C C . GLY A 1 136 ? -0.544 10.057 -9.481 1.00 94.38 136 GLY A C 1
ATOM 1052 O O . GLY A 1 136 ? -1.662 9.766 -9.055 1.00 94.38 136 GLY A O 1
ATOM 1053 N N . ILE A 1 137 ? 0.531 9.303 -9.236 1.00 94.56 137 ILE A N 1
ATOM 1054 C CA . ILE A 1 137 ? 0.510 8.078 -8.429 1.00 94.56 137 ILE A CA 1
ATOM 1055 C C . ILE A 1 137 ? 0.080 8.392 -6.997 1.00 94.56 137 ILE A C 1
ATOM 1057 O O . ILE A 1 137 ? -0.780 7.701 -6.459 1.00 94.56 137 ILE A O 1
ATOM 1061 N N . THR A 1 138 ? 0.622 9.447 -6.389 1.00 96.38 138 THR A N 1
ATOM 1062 C CA . THR A 1 138 ? 0.270 9.849 -5.021 1.00 96.38 138 THR A CA 1
ATOM 1063 C C . THR A 1 138 ? -1.227 10.127 -4.893 1.00 96.38 138 THR A C 1
ATOM 1065 O O . THR A 1 138 ? -1.881 9.595 -3.996 1.00 96.38 138 THR A O 1
ATOM 1068 N N . LEU A 1 139 ? -1.788 10.925 -5.807 1.00 96.75 139 LEU A N 1
ATOM 1069 C CA . LEU A 1 139 ? -3.214 11.250 -5.821 1.00 96.75 139 LEU A CA 1
ATOM 1070 C C . LEU A 1 139 ? -4.075 9.998 -6.017 1.00 96.75 139 LEU A C 1
ATOM 1072 O O . LEU A 1 139 ? -5.068 9.826 -5.309 1.00 96.75 139 LEU A O 1
ATOM 1076 N N . ALA A 1 140 ? -3.677 9.104 -6.926 1.00 97.00 140 ALA A N 1
ATOM 1077 C CA . ALA A 1 140 ? -4.375 7.843 -7.152 1.00 97.00 140 ALA A CA 1
ATOM 1078 C C . ALA A 1 140 ? -4.349 6.945 -5.906 1.00 97.00 140 ALA A C 1
ATOM 1080 O O . ALA A 1 140 ? -5.391 6.447 -5.487 1.00 97.00 140 ALA A O 1
ATOM 1081 N N . VAL A 1 141 ? -3.184 6.780 -5.274 1.00 97.06 141 VAL A N 1
ATOM 1082 C CA . VAL A 1 141 ? -3.009 5.975 -4.057 1.00 97.06 141 VAL A CA 1
ATOM 1083 C C . VAL A 1 141 ? -3.874 6.512 -2.922 1.00 97.06 141 VAL A C 1
ATOM 1085 O O . VAL A 1 141 ? -4.647 5.754 -2.336 1.00 97.06 141 VAL A O 1
ATOM 1088 N N . VAL A 1 142 ? -3.794 7.815 -2.636 1.00 97.06 142 VAL A N 1
ATOM 1089 C CA . VAL A 1 142 ? -4.596 8.450 -1.579 1.00 97.06 142 VAL A CA 1
ATOM 1090 C C . VAL A 1 142 ? -6.089 8.312 -1.880 1.00 97.06 142 VAL A C 1
ATOM 1092 O O . VAL A 1 142 ? -6.850 7.921 -0.997 1.00 97.06 142 VAL A O 1
ATOM 1095 N N . GLY A 1 143 ? -6.511 8.562 -3.123 1.00 96.88 143 GLY A N 1
ATOM 1096 C CA . GLY A 1 143 ? -7.908 8.424 -3.537 1.00 96.88 143 GLY A CA 1
ATOM 1097 C C . GLY A 1 143 ? -8.442 7.000 -3.373 1.00 96.88 143 GLY A C 1
ATOM 1098 O O . GLY A 1 143 ? -9.517 6.807 -2.803 1.00 96.88 143 GLY A O 1
ATOM 1099 N N . ILE A 1 144 ? -7.676 5.993 -3.804 1.00 97.31 144 ILE A N 1
ATOM 1100 C CA . ILE A 1 144 ? -8.049 4.580 -3.666 1.00 97.31 144 ILE A CA 1
ATOM 1101 C C . ILE A 1 144 ? -8.133 4.188 -2.190 1.00 97.31 144 ILE A C 1
ATOM 1103 O O . ILE A 1 144 ? -9.114 3.577 -1.779 1.00 97.31 144 ILE A O 1
ATOM 1107 N N . LEU A 1 145 ? -7.146 4.555 -1.373 1.00 96.06 145 LEU A N 1
ATOM 1108 C CA . LEU A 1 145 ? -7.145 4.233 0.057 1.00 96.06 145 LEU A CA 1
ATOM 1109 C C . LEU A 1 145 ? -8.294 4.899 0.802 1.00 96.06 145 LEU A C 1
ATOM 1111 O O . LEU A 1 145 ? -8.906 4.284 1.674 1.00 96.06 145 LEU A O 1
ATOM 1115 N N . TRP A 1 146 ? -8.617 6.136 0.437 1.00 94.69 146 TRP A N 1
ATOM 1116 C CA . TRP A 1 146 ? -9.762 6.838 0.990 1.00 94.69 146 TRP A CA 1
ATOM 1117 C C . TRP A 1 146 ? -11.072 6.136 0.631 1.00 94.69 146 TRP A C 1
ATOM 1119 O O . TRP A 1 146 ? -11.889 5.863 1.511 1.00 94.69 146 TRP A O 1
ATOM 1129 N N . MET A 1 147 ? -11.242 5.777 -0.646 1.00 96.31 147 MET A N 1
ATOM 1130 C CA . MET A 1 147 ? -12.393 5.015 -1.130 1.00 96.31 147 MET A CA 1
ATOM 1131 C C . MET A 1 147 ? -12.515 3.669 -0.402 1.00 96.31 147 MET A C 1
ATOM 1133 O O . MET A 1 147 ? -13.577 3.350 0.127 1.00 96.31 147 MET A O 1
ATOM 1137 N N . LEU A 1 148 ? -11.428 2.900 -0.302 1.00 93.88 148 LEU A N 1
ATOM 1138 C CA . LEU A 1 148 ? -11.412 1.620 0.409 1.00 93.88 148 LEU A CA 1
ATOM 1139 C C . LEU A 1 148 ? -11.732 1.792 1.895 1.00 93.88 148 LEU A C 1
ATOM 1141 O O . LEU A 1 148 ? -12.508 1.014 2.444 1.00 93.88 148 LEU A O 1
ATOM 1145 N N . SER A 1 149 ? -11.212 2.839 2.537 1.00 92.44 149 SER A N 1
ATOM 1146 C CA . SER A 1 149 ? -11.521 3.130 3.937 1.00 92.44 149 SER A 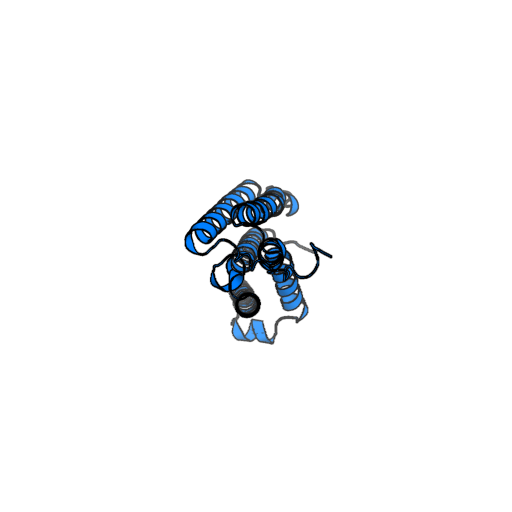CA 1
ATOM 1147 C C . SER A 1 149 ? -12.978 3.564 4.151 1.00 92.44 149 SER A C 1
ATOM 1149 O O . SER A 1 149 ? -13.522 3.392 5.239 1.00 92.44 149 SER A O 1
ATOM 1151 N N . MET A 1 150 ? -13.642 4.135 3.146 1.00 92.62 150 MET A N 1
ATOM 1152 C CA . MET A 1 150 ? -15.083 4.410 3.211 1.00 92.62 150 MET A CA 1
ATOM 1153 C C . MET A 1 150 ? -15.927 3.147 3.029 1.00 92.62 150 MET A C 1
ATOM 1155 O O . MET A 1 150 ? -16.971 3.028 3.662 1.00 92.62 150 MET A O 1
ATOM 1159 N N . LEU A 1 151 ? -15.482 2.218 2.181 1.00 94.12 151 LEU A N 1
ATOM 1160 C CA . LEU A 1 151 ? -16.240 1.014 1.835 1.00 94.12 151 LEU A CA 1
ATOM 1161 C C . LEU A 1 151 ? -16.064 -0.126 2.842 1.00 94.12 151 LEU A C 1
ATOM 1163 O O . LEU A 1 151 ? -17.003 -0.879 3.085 1.00 94.12 151 LEU A O 1
ATOM 1167 N N . LEU A 1 152 ? -14.854 -0.294 3.378 1.00 92.50 152 LEU A N 1
ATOM 1168 C CA . LEU A 1 152 ? -14.471 -1.507 4.097 1.00 92.50 152 LEU A CA 1
ATOM 1169 C C . LEU A 1 152 ? -14.164 -1.277 5.572 1.00 92.50 152 LEU A C 1
ATOM 1171 O O . LEU A 1 152 ? -14.224 -2.250 6.323 1.00 92.50 152 LEU A O 1
ATOM 1175 N N . ASP A 1 153 ? -13.806 -0.059 5.985 1.00 90.44 153 ASP A N 1
ATOM 1176 C CA . ASP A 1 153 ? -13.291 0.215 7.330 1.00 90.44 153 ASP A CA 1
ATOM 1177 C C . ASP A 1 153 ? -14.400 0.412 8.374 1.00 90.44 153 ASP A C 1
ATOM 1179 O O . ASP A 1 153 ? -15.521 0.799 8.051 1.00 90.44 153 ASP A O 1
ATOM 1183 N N . SER A 1 154 ? -14.092 0.158 9.648 1.00 90.94 154 SER A N 1
ATOM 1184 C CA . SER A 1 154 ? -15.057 0.281 10.752 1.00 90.94 154 SER A CA 1
ATOM 1185 C C . SER A 1 154 ? -14.415 0.850 12.016 1.00 90.94 154 SER A C 1
ATOM 1187 O O . SER A 1 154 ? -13.206 0.759 12.199 1.00 90.94 154 SER A O 1
ATOM 1189 N N . GLU A 1 155 ? -15.196 1.412 12.938 1.00 91.75 155 GLU A N 1
ATOM 1190 C CA . GLU A 1 155 ? -14.628 1.836 14.226 1.00 91.75 155 GLU A CA 1
ATOM 1191 C C . GLU A 1 155 ? -14.152 0.629 15.058 1.00 91.75 155 GLU A C 1
ATOM 1193 O O . GLU A 1 155 ? -14.704 -0.472 14.937 1.00 91.75 155 GLU A O 1
ATOM 1198 N N . PRO A 1 156 ? -13.104 0.791 15.888 1.00 86.31 156 PRO A N 1
ATOM 1199 C CA . PRO A 1 156 ? -12.608 -0.289 16.721 1.00 86.31 156 PRO A CA 1
ATOM 1200 C C . PRO A 1 156 ? -13.589 -0.595 17.862 1.00 86.31 156 PRO A C 1
ATOM 1202 O O . PRO A 1 156 ? -14.069 0.297 18.567 1.00 86.31 156 PRO A O 1
ATOM 1205 N N . GLU A 1 157 ? -13.832 -1.886 18.101 1.00 82.62 157 GLU A N 1
ATOM 1206 C CA . GLU A 1 157 ? -14.617 -2.341 19.249 1.00 82.62 157 GLU A CA 1
ATOM 1207 C C . GLU A 1 157 ? -13.858 -2.054 20.558 1.00 82.62 157 GLU A C 1
ATOM 1209 O O . GLU A 1 157 ? -12.867 -2.711 20.910 1.00 82.62 157 GLU A O 1
ATOM 1214 N N . HIS A 1 158 ? -14.339 -1.074 21.321 1.00 74.88 158 HIS A N 1
ATOM 1215 C CA . HIS A 1 158 ? -13.834 -0.789 22.657 1.00 74.88 158 HIS A CA 1
ATOM 1216 C C . HIS A 1 158 ? -14.451 -1.778 23.649 1.00 74.88 158 HIS A C 1
ATOM 1218 O O . HIS A 1 158 ? -15.500 -1.524 24.237 1.00 74.88 158 HIS A O 1
ATOM 1224 N N . ARG A 1 159 ? -13.796 -2.924 23.873 1.00 65.19 159 ARG A N 1
ATOM 1225 C CA . ARG A 1 159 ? -14.133 -3.764 25.033 1.00 65.19 159 ARG A CA 1
ATOM 1226 C C . ARG A 1 159 ? -13.722 -3.022 26.300 1.00 65.19 159 ARG A C 1
ATOM 1228 O O . ARG A 1 159 ? -12.547 -3.035 26.669 1.00 65.19 159 ARG A O 1
ATOM 1235 N N . ARG A 1 160 ? -14.687 -2.358 26.940 1.00 58.88 160 ARG A N 1
ATOM 1236 C CA . ARG A 1 160 ? -14.532 -1.789 28.280 1.00 58.88 160 ARG A CA 1
ATOM 1237 C C . ARG A 1 160 ? -14.100 -2.940 29.189 1.00 58.88 160 ARG A C 1
ATOM 1239 O O . ARG A 1 160 ? -14.854 -3.894 29.360 1.00 58.88 160 ARG A O 1
ATOM 1246 N N . LYS A 1 161 ? -12.876 -2.891 29.726 1.00 57.62 161 LYS A N 1
ATOM 1247 C CA . LYS A 1 161 ? -12.542 -3.715 30.890 1.00 57.62 161 LYS A CA 1
ATOM 1248 C C . LYS A 1 161 ? -13.460 -3.204 31.992 1.00 57.62 161 LYS A C 1
ATOM 1250 O O . LYS A 1 161 ? -13.238 -2.115 32.510 1.00 57.62 161 LYS A O 1
ATOM 1255 N N . THR A 1 162 ? -14.541 -3.921 32.266 1.00 56.09 162 THR A N 1
ATOM 1256 C CA . THR A 1 162 ? -15.276 -3.757 33.513 1.00 56.09 162 THR A CA 1
ATOM 1257 C C . THR A 1 162 ? -14.291 -4.152 34.600 1.00 56.09 162 THR A C 1
ATOM 1259 O O . THR A 1 162 ? -14.060 -5.336 34.829 1.00 56.09 162 THR A O 1
ATOM 1262 N N . VAL A 1 163 ? -13.608 -3.162 35.171 1.00 61.56 163 VAL A N 1
ATOM 1263 C CA . VAL A 1 163 ? -12.965 -3.344 36.467 1.00 61.56 163 VAL A CA 1
ATOM 1264 C C . VAL A 1 163 ? -14.120 -3.714 37.399 1.00 61.56 163 VAL A C 1
ATOM 1266 O O . VAL A 1 163 ? -15.082 -2.939 37.447 1.00 61.56 163 VAL A O 1
ATOM 1269 N N . PRO A 1 164 ? -14.134 -4.906 38.022 1.00 57.50 164 PRO A N 1
ATOM 1270 C CA . PRO A 1 164 ? -15.089 -5.156 39.087 1.00 57.50 164 PRO A CA 1
ATOM 1271 C C . PRO A 1 164 ? -14.859 -4.062 40.129 1.00 57.50 164 PRO A C 1
ATOM 1273 O O . PRO A 1 164 ? -13.741 -3.875 40.600 1.00 57.50 164 PRO A O 1
ATOM 1276 N N . VAL A 1 165 ? -15.895 -3.266 40.389 1.00 59.97 165 VAL A N 1
ATOM 1277 C CA . VAL A 1 165 ? -15.898 -2.280 41.470 1.00 59.97 165 VAL A CA 1
ATOM 1278 C C . VAL A 1 165 ? -16.108 -3.070 42.758 1.00 59.97 165 VAL A C 1
ATOM 1280 O O . VAL A 1 165 ? -17.194 -3.091 43.320 1.00 59.97 165 VAL A O 1
ATOM 1283 N N . GLU A 1 166 ? -15.090 -3.814 43.157 1.00 57.78 166 GLU A N 1
ATOM 1284 C CA . GLU A 1 166 ? -14.917 -4.265 44.529 1.00 57.78 166 GLU A CA 1
ATOM 1285 C C . GLU A 1 166 ? -13.801 -3.374 45.091 1.00 57.78 166 GLU A C 1
ATOM 1287 O O . GLU A 1 166 ? -12.774 -3.205 44.439 1.00 57.78 166 GLU A O 1
ATOM 1292 N N . GLU A 1 167 ? -14.025 -2.765 46.259 1.00 56.22 167 GLU A N 1
ATOM 1293 C CA . GLU A 1 167 ? -13.029 -2.006 47.049 1.00 56.22 167 GLU A CA 1
ATOM 1294 C C . GLU A 1 167 ? -12.816 -0.505 46.732 1.00 56.22 167 GLU A C 1
ATOM 1296 O O . GLU A 1 167 ? -11.701 0.001 46.830 1.00 56.22 167 GLU A O 1
ATOM 1301 N N . ALA A 1 168 ? -13.875 0.259 46.430 1.00 54.16 168 ALA A N 1
ATOM 1302 C CA . ALA A 1 168 ? -13.842 1.725 46.627 1.00 54.16 168 ALA A CA 1
ATOM 1303 C C . ALA A 1 168 ? -14.499 2.186 47.945 1.00 54.16 168 ALA A C 1
ATOM 1305 O O . ALA A 1 168 ? -14.367 3.353 48.299 1.00 54.16 168 ALA A O 1
ATOM 1306 N N . ASP A 1 169 ? -15.145 1.271 48.674 1.00 52.47 169 ASP A N 1
ATOM 1307 C CA . ASP A 1 169 ? -15.797 1.528 49.960 1.00 52.47 169 ASP A CA 1
ATOM 1308 C C . ASP A 1 169 ? -15.355 0.463 50.984 1.00 52.47 169 ASP A C 1
ATOM 1310 O O . ASP A 1 169 ? -16.056 -0.526 51.211 1.00 52.47 169 ASP A O 1
ATOM 1314 N N . ALA A 1 170 ? -14.165 0.633 51.566 1.00 49.03 170 ALA A N 1
ATOM 1315 C CA . ALA A 1 170 ? -13.739 -0.043 52.795 1.00 49.03 170 ALA A CA 1
ATOM 1316 C C . ALA A 1 170 ? -12.885 0.905 53.644 1.00 49.03 170 ALA A C 1
ATOM 1318 O O . ALA A 1 170 ? -11.952 1.520 53.076 1.00 49.03 170 ALA A O 1
#

Radius of gyration: 19.82 Å; chains: 1; bounding box: 42×36×75 Å